Protein AF-A0A286XI69-F1 (afdb_monomer)

Solvent-accessible surface area (backbone atoms only — not comparable to full-atom values): 6396 Å² total; per-residue (Å²): 142,77,82,84,79,84,75,83,85,82,86,90,73,87,84,53,92,81,47,40,22,82,85,80,70,43,71,71,54,97,87,56,64,67,42,75,44,102,83,77,49,61,30,39,44,86,59,45,52,67,45,48,77,78,40,60,44,42,92,86,80,60,55,65,62,88,72,91,50,65,70,61,52,50,52,53,51,52,52,52,51,51,51,51,52,48,54,51,52,52,50,50,52,58,68,70,76,109

Structure (mmCIF, N/CA/C/O backbone):
data_AF-A0A286XI69-F1
#
_entry.id   AF-A0A286XI69-F1
#
loop_
_atom_site.group_PDB
_atom_site.id
_atom_site.type_symbol
_atom_site.label_atom_id
_atom_site.label_alt_id
_atom_site.label_comp_id
_atom_site.label_asym_id
_atom_site.label_entity_id
_atom_site.label_seq_id
_atom_site.pdbx_PDB_ins_code
_atom_site.Cartn_x
_atom_site.Cartn_y
_atom_site.Cartn_z
_atom_site.occupancy
_atom_site.B_iso_or_equiv
_atom_site.auth_seq_id
_atom_site.auth_comp_id
_atom_site.auth_asym_id
_atom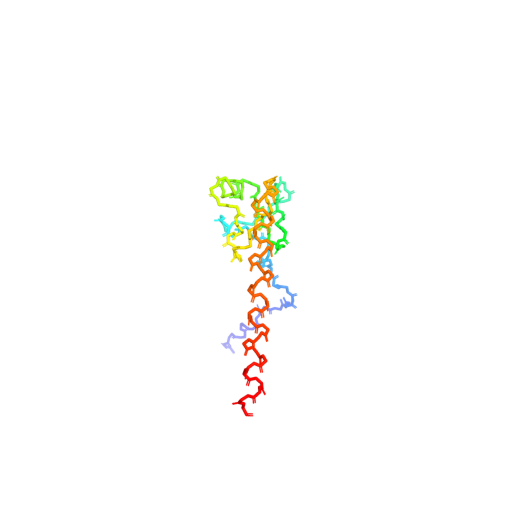_site.auth_atom_id
_atom_site.pdbx_PDB_model_num
ATOM 1 N N . PHE A 1 1 ? -6.654 -23.523 52.664 1.00 50.06 1 PHE A N 1
ATOM 2 C CA . PHE A 1 1 ? -7.321 -22.239 52.964 1.00 50.06 1 PHE A CA 1
ATOM 3 C C . PHE A 1 1 ? -6.549 -21.012 52.474 1.00 50.06 1 PHE A C 1
ATOM 5 O O . PHE A 1 1 ? -6.806 -19.930 52.972 1.00 50.06 1 PHE A O 1
ATOM 12 N N . LEU A 1 2 ? -5.706 -21.115 51.439 1.00 43.16 2 LEU A N 1
ATOM 13 C CA . LEU A 1 2 ? -5.380 -19.962 50.597 1.00 43.16 2 LEU A CA 1
ATOM 14 C C . LEU A 1 2 ? -5.497 -20.396 49.131 1.00 43.16 2 LEU A C 1
ATOM 16 O O . LEU A 1 2 ? -4.800 -21.299 48.681 1.00 43.16 2 LEU A O 1
ATOM 20 N N . LEU A 1 3 ? -6.532 -19.824 48.517 1.00 51.94 3 LEU A N 1
ATOM 21 C CA . LEU A 1 3 ? -6.909 -19.689 47.111 1.00 51.94 3 LEU A CA 1
ATOM 22 C C . LEU A 1 3 ? -6.096 -20.476 46.070 1.00 51.94 3 LEU A C 1
ATOM 24 O O . LEU A 1 3 ? -5.091 -20.026 45.531 1.00 51.94 3 LEU A O 1
ATOM 28 N N . PHE A 1 4 ? -6.670 -21.619 45.701 1.00 41.62 4 PHE A N 1
ATOM 29 C CA . PHE A 1 4 ? -6.616 -22.178 44.355 1.00 41.62 4 PHE A CA 1
ATOM 30 C C . PHE A 1 4 ? -7.373 -21.230 43.400 1.00 41.62 4 PHE A C 1
ATOM 32 O O . PHE A 1 4 ? -8.506 -21.502 43.016 1.00 41.62 4 PHE A O 1
ATOM 39 N N . GLU A 1 5 ? -6.769 -20.100 43.028 1.00 48.50 5 GLU A N 1
ATOM 40 C CA . GLU A 1 5 ? -7.201 -19.293 41.869 1.00 48.50 5 GLU A CA 1
ATOM 41 C C . GLU A 1 5 ? -6.521 -19.781 40.581 1.00 48.50 5 GLU A C 1
ATOM 43 O O . GLU A 1 5 ? -6.161 -19.022 39.689 1.00 48.50 5 GLU A O 1
ATOM 48 N N . ALA A 1 6 ? -6.395 -21.101 40.452 1.00 49.59 6 ALA A N 1
ATOM 49 C CA . ALA A 1 6 ? -6.308 -21.749 39.157 1.00 49.59 6 ALA A CA 1
ATOM 50 C C . ALA A 1 6 ? -7.742 -21.954 38.649 1.00 49.59 6 ALA A C 1
ATOM 52 O O . ALA A 1 6 ? -8.318 -23.036 38.762 1.00 49.59 6 ALA A O 1
ATOM 53 N N . ARG A 1 7 ? -8.354 -20.881 38.135 1.00 51.81 7 ARG A N 1
ATOM 54 C CA . ARG A 1 7 ? -9.624 -20.982 37.409 1.00 51.81 7 ARG A CA 1
ATOM 55 C C . ARG A 1 7 ? -9.679 -20.026 36.220 1.00 51.81 7 ARG A C 1
ATOM 57 O O . ARG A 1 7 ? -10.403 -19.042 36.223 1.00 51.81 7 ARG A O 1
ATOM 64 N N . LEU A 1 8 ? -8.951 -20.402 35.175 1.00 51.28 8 LEU A N 1
ATOM 65 C CA . LEU A 1 8 ? -9.383 -20.214 33.791 1.00 51.28 8 LEU A CA 1
ATOM 66 C C . LEU A 1 8 ? -9.335 -21.598 33.129 1.00 51.28 8 LEU A C 1
ATOM 68 O O . LEU A 1 8 ? -8.250 -22.046 32.759 1.00 51.28 8 LEU A O 1
ATOM 72 N N . PRO A 1 9 ? -10.455 -22.337 33.067 1.00 55.56 9 PRO A N 1
ATOM 73 C CA . PRO A 1 9 ? -10.571 -23.466 32.165 1.00 55.56 9 PRO A CA 1
ATOM 74 C C . PRO A 1 9 ? -10.970 -22.967 30.767 1.00 55.56 9 PRO A C 1
ATOM 76 O O . PRO A 1 9 ? -11.683 -21.975 30.648 1.00 55.56 9 PRO A O 1
ATOM 79 N N . ASP A 1 10 ? -10.497 -23.699 29.756 1.00 45.62 10 ASP A N 1
ATOM 80 C CA . ASP A 1 10 ? -10.721 -23.556 28.307 1.00 45.62 10 ASP A CA 1
ATOM 81 C C . ASP A 1 10 ? -9.736 -22.630 27.553 1.00 45.62 10 ASP A C 1
ATOM 83 O O . ASP A 1 10 ? -10.058 -21.528 27.123 1.00 45.62 10 ASP A O 1
ATOM 87 N N . SER A 1 11 ? -8.512 -23.112 27.307 1.00 58.12 11 SER A N 1
ATOM 88 C CA . SER A 1 11 ? -7.752 -22.699 26.107 1.00 58.12 11 SER A CA 1
ATOM 89 C C . SER A 1 11 ? -8.324 -23.484 24.919 1.00 58.12 11 SER A C 1
ATOM 91 O O . SER A 1 11 ? -8.482 -24.699 25.089 1.00 58.12 11 SER A O 1
ATOM 93 N N . PRO A 1 12 ? -8.667 -22.876 23.752 1.00 47.91 12 PRO A N 1
ATOM 94 C CA . PRO A 1 12 ? -7.657 -22.743 22.690 1.00 47.91 12 PRO A CA 1
ATOM 95 C C . PRO A 1 12 ? -7.987 -21.734 21.553 1.00 47.91 12 PRO A C 1
ATOM 97 O O . PRO A 1 12 ? -8.125 -22.158 20.416 1.00 47.91 12 PRO A O 1
ATOM 100 N N . PHE A 1 13 ? -8.098 -20.418 21.756 1.00 46.78 13 PHE A N 1
ATOM 101 C CA . PHE A 1 13 ? -8.167 -19.492 20.604 1.00 46.78 13 PHE A CA 1
ATOM 102 C C . PHE A 1 13 ? -7.480 -18.171 20.933 1.00 46.78 13 PHE A C 1
ATOM 104 O O . PHE A 1 13 ? -7.934 -17.441 21.804 1.00 46.78 13 PHE A O 1
ATOM 111 N N . LEU A 1 14 ? -6.388 -17.854 20.229 1.00 52.34 14 LEU A N 1
ATOM 112 C CA . LEU A 1 14 ? -5.942 -16.469 20.051 1.00 52.34 14 LEU A CA 1
ATOM 113 C C . LEU A 1 14 ? -7.132 -15.704 19.453 1.00 52.34 14 LEU A C 1
ATOM 115 O O . LEU A 1 14 ? -7.435 -15.945 18.282 1.00 52.34 14 LEU A O 1
ATOM 119 N N . PRO A 1 15 ? -7.830 -14.815 20.183 1.00 42.66 15 PRO A N 1
ATOM 120 C CA . PRO A 1 15 ? -8.903 -14.076 19.566 1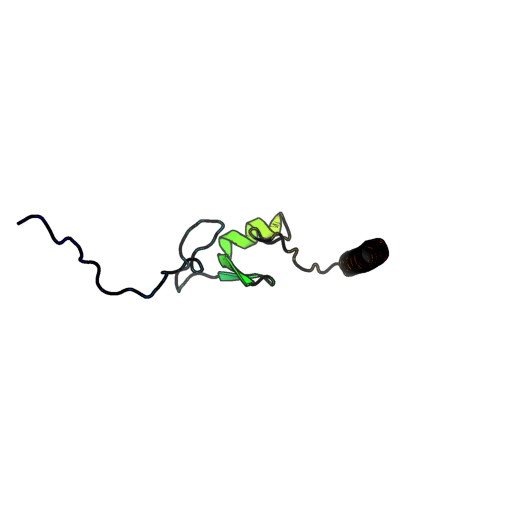.00 42.66 15 PRO A CA 1
ATOM 121 C C . PRO A 1 15 ? -8.231 -12.961 18.766 1.00 42.66 15 PRO A C 1
ATOM 123 O O . PRO A 1 15 ? -7.808 -11.938 19.297 1.00 42.66 15 PRO A O 1
ATOM 126 N N . ASN A 1 16 ? -8.110 -13.194 17.463 1.00 46.44 16 ASN A N 1
ATOM 127 C CA . ASN A 1 16 ? -8.161 -12.126 16.477 1.00 46.44 16 ASN A CA 1
ATOM 128 C C . ASN A 1 16 ? -6.988 -11.135 16.459 1.00 46.44 16 ASN A C 1
ATOM 130 O O . ASN A 1 16 ? -7.200 -9.929 16.356 1.00 46.44 16 ASN A O 1
ATOM 134 N N . GLN A 1 17 ? -5.738 -11.610 16.423 1.00 48.41 17 GLN A N 1
ATOM 135 C CA . GLN A 1 17 ? -4.630 -10.726 16.009 1.00 48.41 17 GLN A CA 1
ATOM 136 C C . GLN A 1 17 ? -4.736 -10.281 14.533 1.00 48.41 17 GLN A C 1
ATOM 138 O O . GLN A 1 17 ? -4.030 -9.365 14.129 1.00 48.41 17 GLN A O 1
ATOM 143 N N . ASN A 1 18 ? -5.670 -10.861 13.764 1.00 55.53 18 ASN A N 1
ATOM 144 C CA . ASN A 1 18 ? -5.923 -10.531 12.360 1.00 55.53 18 ASN A CA 1
ATOM 145 C C . ASN A 1 18 ? -7.304 -9.912 12.072 1.00 55.53 18 ASN A C 1
ATOM 147 O O . ASN A 1 18 ? -7.571 -9.632 10.908 1.00 55.53 18 ASN A O 1
ATOM 151 N N . LEU A 1 19 ? -8.173 -9.676 13.071 1.00 72.19 19 LEU A N 1
ATOM 152 C CA . LEU A 1 19 ? -9.464 -8.995 12.828 1.00 72.19 19 LEU A CA 1
ATOM 153 C C . LEU A 1 19 ? -9.470 -7.524 13.262 1.00 72.19 19 LEU A C 1
ATOM 155 O O . LEU A 1 19 ? -10.533 -6.965 13.508 1.00 72.19 19 LEU A O 1
ATOM 159 N N . LYS A 1 20 ? -8.300 -6.893 13.390 1.00 85.44 20 LYS A N 1
ATOM 160 C CA . LYS A 1 20 ? -8.207 -5.460 13.688 1.00 85.44 20 LYS A CA 1
ATOM 161 C C . LYS A 1 20 ? -7.544 -4.735 12.543 1.00 85.44 20 LYS A C 1
ATOM 163 O O . LYS A 1 20 ? -6.529 -5.195 12.021 1.00 85.44 20 LYS A O 1
ATOM 168 N N . CYS A 1 21 ? -8.072 -3.572 12.193 1.00 89.56 21 CYS A N 1
ATOM 169 C CA . CYS A 1 21 ? -7.420 -2.707 11.236 1.00 89.56 21 CYS A CA 1
ATOM 170 C C . CYS A 1 21 ? -6.164 -2.097 11.876 1.00 89.56 21 CYS A C 1
ATOM 172 O O . CYS A 1 21 ? -6.267 -1.353 12.849 1.00 89.56 21 CYS A O 1
ATOM 174 N N . PRO A 1 22 ? -4.970 -2.321 11.317 1.00 87.56 22 PRO A N 1
ATOM 175 C CA . PRO A 1 22 ? -3.715 -1.840 11.900 1.00 87.56 22 PRO A CA 1
ATOM 176 C C . PRO A 1 22 ? -3.509 -0.320 11.766 1.00 87.56 22 PRO A C 1
ATOM 178 O O . PRO A 1 22 ? -2.549 0.215 12.310 1.00 87.56 22 PRO A O 1
ATOM 181 N N . VAL A 1 23 ? -4.395 0.383 11.051 1.00 89.31 23 VAL A N 1
ATOM 182 C CA . VAL A 1 23 ? -4.353 1.848 10.900 1.00 89.31 23 VAL A CA 1
ATOM 183 C C . VAL A 1 23 ? -5.126 2.549 12.020 1.00 89.31 23 VAL A C 1
ATOM 185 O O . VAL A 1 23 ? -4.606 3.489 12.611 1.00 89.31 23 VAL A O 1
ATOM 188 N N . CYS A 1 24 ? -6.352 2.109 12.322 1.00 90.81 24 CYS A N 1
ATOM 189 C CA . CYS A 1 24 ? -7.180 2.701 13.384 1.00 90.81 24 CYS A CA 1
ATOM 190 C C . CYS A 1 24 ? -7.196 1.890 14.688 1.00 90.81 24 CYS A C 1
ATOM 192 O O . CYS A 1 24 ? -7.700 2.378 15.693 1.00 90.81 24 CYS A O 1
ATOM 194 N N . LEU A 1 25 ? -6.632 0.678 14.679 1.00 88.38 25 LEU A N 1
ATOM 195 C CA . LEU A 1 25 ? -6.587 -0.277 15.794 1.00 88.38 25 LEU A CA 1
ATOM 196 C C . LEU A 1 25 ? -7.967 -0.768 16.277 1.00 88.38 25 LEU A C 1
ATOM 198 O O . LEU A 1 25 ? -8.067 -1.340 17.363 1.00 88.38 25 LEU A O 1
ATOM 202 N N . LEU A 1 26 ? -9.011 -0.579 15.465 1.00 87.88 26 LEU A N 1
ATOM 203 C CA . LEU A 1 26 ? -10.377 -1.049 15.722 1.00 87.88 26 LEU A CA 1
ATOM 204 C C . LEU A 1 26 ? -10.615 -2.433 15.108 1.00 87.88 26 LEU A C 1
ATOM 206 O O . LEU A 1 26 ? -9.948 -2.803 14.141 1.00 87.88 26 LEU A O 1
ATOM 210 N N . GLU A 1 27 ? -11.540 -3.186 15.697 1.00 87.31 27 GLU A N 1
ATOM 211 C CA . GLU A 1 27 ? -12.006 -4.479 15.180 1.00 87.31 27 GLU A CA 1
ATOM 212 C C . GLU A 1 27 ? -12.841 -4.281 13.912 1.00 87.31 27 GLU A C 1
ATOM 214 O O . GLU A 1 27 ? -13.494 -3.255 13.780 1.00 87.31 27 GLU A O 1
ATOM 219 N N . PHE A 1 28 ? -12.780 -5.240 12.985 1.00 85.19 28 PHE A N 1
ATOM 220 C CA . PHE A 1 28 ? -13.654 -5.256 11.812 1.00 85.19 28 PHE A CA 1
ATOM 221 C C . PHE A 1 28 ? -15.056 -5.712 12.225 1.00 85.19 28 PHE A C 1
ATOM 223 O O . PHE A 1 28 ? -15.200 -6.803 12.784 1.00 85.19 28 PHE A O 1
ATOM 230 N N . GLU A 1 29 ? -16.077 -4.917 11.918 1.00 82.38 29 GLU A N 1
ATOM 231 C CA . GLU A 1 29 ? -17.480 -5.302 12.113 1.00 82.38 29 GLU A CA 1
ATOM 232 C C . GLU A 1 29 ? -18.060 -5.977 10.851 1.00 82.38 29 GLU A C 1
ATOM 234 O O . GLU A 1 29 ? -17.604 -5.731 9.734 1.00 82.38 29 GLU A O 1
ATOM 239 N N . GLU A 1 30 ? -19.078 -6.839 11.002 1.00 72.56 30 GLU A N 1
ATOM 240 C CA . GLU A 1 30 ? -19.691 -7.591 9.880 1.00 72.56 30 GLU A CA 1
ATOM 241 C C . GLU A 1 30 ? -20.291 -6.683 8.788 1.00 72.56 30 G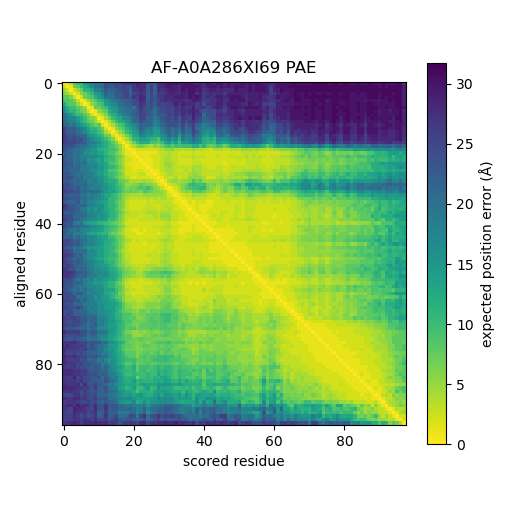LU A C 1
ATOM 243 O O . GLU A 1 30 ? -20.447 -7.098 7.639 1.00 72.56 30 GLU A O 1
ATOM 248 N N . GLU A 1 31 ? -20.606 -5.437 9.137 1.00 77.69 31 GLU A N 1
ATOM 249 C CA . GLU A 1 31 ? -21.237 -4.446 8.262 1.00 77.69 31 GLU A CA 1
ATOM 250 C C . GLU A 1 31 ? -20.222 -3.469 7.638 1.00 77.69 31 GLU A C 1
ATOM 252 O O . GLU A 1 31 ? -20.587 -2.623 6.816 1.00 77.69 31 GLU A O 1
ATOM 257 N N . GLU A 1 32 ? -18.937 -3.580 7.984 1.00 80.88 32 GLU A N 1
ATOM 258 C CA . GLU A 1 32 ? -17.896 -2.679 7.501 1.00 80.88 32 GLU A CA 1
ATOM 259 C C . GLU A 1 32 ? -17.198 -3.197 6.239 1.00 80.88 32 GLU A C 1
ATOM 261 O O . GLU A 1 32 ? -16.825 -4.362 6.097 1.00 80.88 32 GLU A O 1
ATOM 266 N N . THR A 1 33 ? -16.944 -2.289 5.295 1.00 87.75 33 THR A N 1
ATOM 267 C CA . THR A 1 33 ? -16.195 -2.624 4.080 1.00 87.75 33 THR A CA 1
ATOM 268 C C . THR A 1 33 ? -14.702 -2.732 4.377 1.00 87.75 33 THR A C 1
ATOM 270 O O . THR A 1 33 ? -14.048 -1.729 4.696 1.00 87.75 33 THR A O 1
ATOM 273 N N . VAL A 1 34 ? -14.148 -3.927 4.193 1.00 90.38 34 VAL A N 1
ATOM 274 C CA . VAL A 1 34 ? -12.710 -4.197 4.277 1.00 90.38 34 VAL A CA 1
ATOM 275 C C . VAL A 1 34 ? -12.091 -4.344 2.893 1.00 90.38 34 VAL A C 1
ATOM 277 O O . VAL A 1 34 ? -12.744 -4.754 1.936 1.00 90.38 34 VAL A O 1
ATOM 280 N N . ILE A 1 35 ? -10.814 -3.995 2.785 1.00 89.88 35 ILE A N 1
ATOM 281 C CA . ILE A 1 35 ? -10.009 -4.163 1.579 1.00 89.88 35 ILE A CA 1
ATOM 282 C C . ILE A 1 35 ? -8.830 -5.066 1.924 1.00 89.88 35 ILE A C 1
ATOM 284 O O . ILE A 1 35 ? -8.071 -4.786 2.857 1.00 89.88 35 ILE A O 1
ATOM 288 N N . GLU A 1 36 ? -8.676 -6.136 1.147 1.00 90.56 36 GLU A N 1
ATOM 289 C CA . GLU A 1 36 ? -7.496 -6.994 1.170 1.00 90.56 36 GLU A CA 1
ATOM 290 C C . GLU A 1 36 ? -6.468 -6.498 0.147 1.00 90.56 36 GLU A C 1
ATOM 292 O O . GLU A 1 36 ? -6.767 -6.299 -1.030 1.00 90.56 36 GLU A O 1
ATOM 297 N N . MET A 1 37 ? -5.235 -6.295 0.604 1.00 90.50 37 MET A N 1
ATOM 298 C CA . MET A 1 37 ? -4.110 -5.910 -0.248 1.00 90.50 37 MET A CA 1
ATOM 299 C C . MET A 1 37 ? -3.484 -7.139 -0.939 1.00 90.50 37 MET A C 1
ATOM 301 O O . MET A 1 37 ? -3.514 -8.225 -0.369 1.00 90.50 37 MET A O 1
ATOM 305 N N . PRO A 1 38 ? -2.755 -6.988 -2.066 1.00 89.69 38 PRO A N 1
ATOM 306 C CA . PRO A 1 38 ? -2.022 -8.086 -2.727 1.00 89.69 38 PRO A CA 1
ATOM 307 C C . PRO A 1 38 ? -0.950 -8.769 -1.860 1.00 89.69 38 PRO A C 1
ATOM 309 O O . PRO A 1 38 ? -0.421 -9.814 -2.215 1.00 89.69 38 PRO A O 1
ATOM 312 N N . CYS A 1 39 ? -0.605 -8.156 -0.726 1.00 91.81 39 CYS A N 1
ATOM 313 C CA . CYS A 1 39 ? 0.280 -8.712 0.293 1.00 91.81 39 CYS A CA 1
ATOM 314 C C . CYS A 1 39 ? -0.477 -9.387 1.457 1.00 91.81 39 CYS A C 1
ATOM 316 O O . CYS A 1 39 ? 0.130 -9.602 2.502 1.00 91.81 39 CYS A O 1
ATOM 318 N N . HIS A 1 40 ? -1.777 -9.670 1.295 1.00 88.94 40 HIS A N 1
ATOM 319 C CA . HIS A 1 40 ? -2.678 -10.330 2.254 1.00 88.94 40 HIS A CA 1
ATOM 320 C C . HIS A 1 40 ? -2.911 -9.590 3.581 1.00 88.94 40 HIS A C 1
ATOM 322 O O . HIS A 1 40 ? -3.239 -10.194 4.599 1.00 88.94 40 HIS A O 1
ATOM 328 N N . HIS A 1 41 ? -2.754 -8.265 3.583 1.00 90.25 41 HIS A N 1
ATOM 329 C CA . HIS A 1 41 ? -3.082 -7.432 4.741 1.00 90.25 41 HIS A CA 1
ATOM 330 C C . HIS A 1 41 ? -4.464 -6.796 4.573 1.00 90.25 41 HIS A C 1
ATOM 332 O O . HIS A 1 41 ? -4.773 -6.267 3.503 1.00 90.25 41 HIS A O 1
ATOM 338 N N . LEU A 1 42 ? -5.261 -6.828 5.643 1.00 90.31 42 LEU A N 1
ATOM 339 C CA . LEU A 1 42 ? -6.637 -6.332 5.689 1.00 90.31 42 LEU A CA 1
ATOM 340 C C . LEU A 1 42 ? -6.714 -4.959 6.360 1.00 90.31 42 LEU A C 1
ATOM 342 O O . LEU A 1 42 ? -6.066 -4.702 7.378 1.00 90.31 42 LEU A O 1
ATOM 346 N N . PHE A 1 43 ? -7.546 -4.083 5.805 1.00 92.25 43 PHE A N 1
ATOM 347 C CA . PHE A 1 43 ? -7.784 -2.740 6.328 1.00 92.25 43 PHE A CA 1
ATOM 348 C C . PHE A 1 43 ? -9.228 -2.314 6.090 1.00 92.25 43 PHE A C 1
ATOM 350 O O . PHE A 1 43 ? -9.845 -2.748 5.120 1.00 92.25 43 PHE A O 1
ATOM 357 N N . HIS A 1 44 ? -9.750 -1.395 6.906 1.00 93.00 44 HIS A N 1
ATOM 358 C CA . HIS A 1 44 ? -11.005 -0.730 6.566 1.00 93.00 44 HIS A CA 1
ATOM 359 C C . HIS A 1 44 ? -10.812 0.077 5.288 1.00 93.00 44 HIS A C 1
ATOM 361 O O . HIS A 1 44 ? -9.807 0.783 5.152 1.00 93.00 44 HIS A O 1
ATOM 367 N N . SER A 1 45 ? -11.805 0.050 4.402 1.00 91.44 45 SER A N 1
ATOM 368 C CA . SER A 1 45 ? -11.840 0.885 3.197 1.00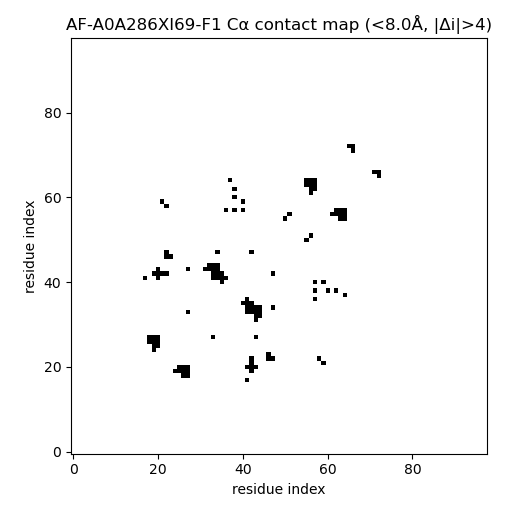 91.44 45 SER A CA 1
ATOM 369 C C . SER A 1 45 ? -11.580 2.360 3.536 1.00 91.44 45 SER A C 1
ATOM 371 O O . SER A 1 45 ? -10.705 3.005 2.958 1.00 91.44 45 SER A O 1
ATOM 373 N N . ASN A 1 46 ? -12.224 2.860 4.596 1.00 91.75 46 ASN A N 1
ATOM 374 C CA . ASN A 1 46 ? -12.070 4.240 5.056 1.00 91.75 46 ASN A CA 1
ATOM 375 C C . ASN A 1 46 ? -10.676 4.557 5.637 1.00 91.75 46 ASN A C 1
ATOM 377 O O . ASN A 1 46 ? -10.272 5.715 5.689 1.00 91.75 46 ASN A O 1
ATOM 381 N N . CYS A 1 47 ? -9.920 3.545 6.069 1.00 92.62 47 CYS A N 1
ATOM 382 C CA . CYS A 1 47 ? -8.562 3.725 6.584 1.00 92.62 47 CYS A CA 1
ATOM 383 C C . CYS A 1 47 ? -7.505 3.620 5.481 1.00 92.62 47 CYS A C 1
ATOM 385 O O . CYS A 1 47 ? -6.537 4.382 5.482 1.00 92.62 47 CYS A O 1
ATOM 387 N N . ILE A 1 48 ? -7.672 2.683 4.545 1.00 93.44 48 ILE A N 1
ATOM 388 C CA . ILE A 1 48 ? -6.665 2.410 3.516 1.00 93.44 48 ILE A CA 1
ATOM 389 C C . ILE A 1 48 ? -6.775 3.347 2.315 1.00 93.44 48 ILE A C 1
ATOM 391 O O . ILE A 1 48 ? -5.745 3.715 1.764 1.00 93.44 48 ILE A O 1
ATOM 395 N N . LEU A 1 49 ? -7.970 3.805 1.928 1.00 91.94 49 LEU A N 1
ATOM 396 C CA . LEU A 1 49 ? -8.117 4.706 0.778 1.00 91.94 49 LEU A CA 1
ATOM 397 C C . LEU A 1 49 ? -7.406 6.060 0.979 1.00 91.94 49 LEU A C 1
ATOM 399 O O . LEU A 1 49 ? -6.651 6.465 0.089 1.00 91.94 49 LEU A O 1
ATOM 403 N N . PRO A 1 50 ? -7.531 6.750 2.135 1.00 93.56 50 PRO A N 1
ATOM 404 C CA . PRO A 1 50 ? -6.772 7.976 2.380 1.00 93.56 50 PRO A CA 1
ATOM 405 C C . PRO A 1 50 ? -5.263 7.737 2.417 1.00 93.56 50 PRO A C 1
ATOM 407 O O . PRO A 1 50 ? -4.494 8.606 2.005 1.00 93.56 50 PRO A O 1
ATOM 410 N N . TRP A 1 51 ? -4.828 6.566 2.887 1.00 92.94 51 TRP A N 1
ATOM 411 C CA . TRP A 1 5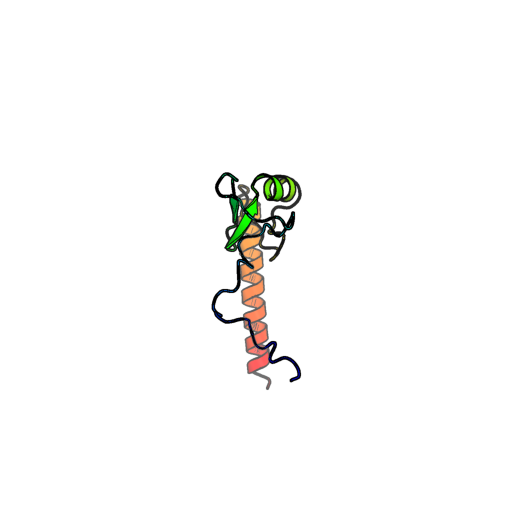1 ? -3.422 6.178 2.854 1.00 92.94 51 TRP A CA 1
ATOM 412 C C . TRP A 1 51 ? -2.931 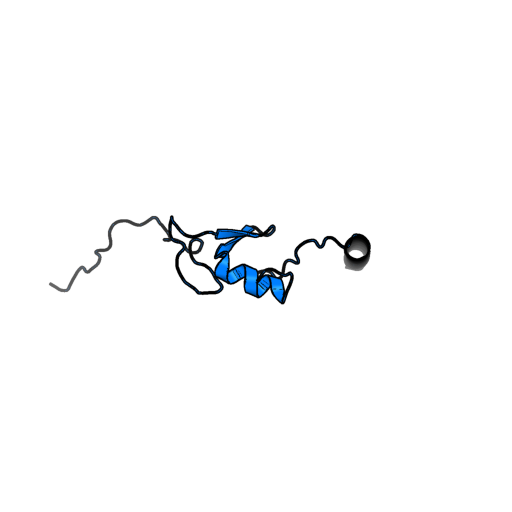6.006 1.411 1.00 92.94 51 TRP A C 1
ATOM 414 O O . TRP A 1 51 ? -1.970 6.664 1.017 1.00 92.94 51 TRP A O 1
ATOM 424 N N . LEU A 1 52 ? -3.653 5.228 0.597 1.00 91.94 52 LEU A N 1
ATOM 425 C CA . LEU A 1 52 ? -3.316 4.960 -0.804 1.00 91.94 52 LEU A CA 1
ATOM 426 C C . LEU A 1 52 ? -3.327 6.208 -1.691 1.00 91.94 52 LEU A C 1
ATOM 428 O O . LEU A 1 52 ? -2.561 6.278 -2.647 1.00 91.94 52 LEU A O 1
ATOM 432 N N . SER A 1 53 ? -4.117 7.227 -1.337 1.00 90.25 53 SER A N 1
ATOM 433 C CA . SER A 1 53 ? -4.078 8.530 -2.017 1.00 90.25 53 SER A CA 1
ATOM 434 C C . SER A 1 53 ? -2.747 9.277 -1.859 1.00 90.25 53 SER A C 1
ATOM 436 O O . SER A 1 53 ? -2.434 10.152 -2.663 1.00 90.25 53 SER A O 1
ATOM 438 N N . LYS A 1 54 ? -1.966 8.955 -0.818 1.00 90.00 54 LYS A N 1
ATOM 439 C CA . LYS A 1 54 ? -0.673 9.589 -0.522 1.00 90.00 54 LYS A CA 1
ATOM 440 C C . LYS A 1 54 ? 0.495 8.672 -0.848 1.00 90.00 54 LYS A C 1
ATOM 442 O O . LYS A 1 54 ? 1.523 9.147 -1.321 1.00 90.00 54 LYS A O 1
ATOM 447 N N . THR A 1 55 ? 0.360 7.381 -0.557 1.00 88.25 55 THR A N 1
ATOM 448 C CA . THR A 1 55 ? 1.409 6.376 -0.729 1.00 88.25 55 THR A CA 1
ATOM 449 C C . THR A 1 55 ? 0.824 5.104 -1.340 1.00 88.25 55 THR A C 1
ATOM 451 O O . THR A 1 55 ? -0.068 4.485 -0.775 1.00 88.25 55 THR A O 1
ATOM 454 N N . ASN A 1 56 ? 1.361 4.632 -2.466 1.00 90.56 56 ASN A N 1
ATOM 455 C CA . ASN A 1 56 ? 0.903 3.400 -3.126 1.00 90.56 56 ASN A CA 1
ATOM 456 C C . ASN A 1 56 ? 1.441 2.117 -2.454 1.00 90.56 56 ASN A C 1
ATOM 458 O O . ASN A 1 56 ? 1.663 1.113 -3.123 1.00 90.56 56 ASN A O 1
ATOM 462 N N . SER A 1 57 ? 1.688 2.129 -1.142 1.00 93.50 57 SER A N 1
ATOM 463 C CA . SER A 1 57 ? 2.380 1.046 -0.432 1.00 93.50 57 SER A CA 1
ATOM 464 C C . SER A 1 57 ? 1.621 0.580 0.804 1.00 93.50 57 SER A C 1
ATOM 466 O O . SER A 1 57 ? 1.049 1.399 1.522 1.00 93.50 57 SER A O 1
ATOM 468 N N . CYS A 1 58 ? 1.682 -0.715 1.111 1.00 93.00 58 CYS A N 1
ATOM 469 C CA . CYS A 1 58 ? 1.100 -1.282 2.326 1.00 93.00 58 CYS A CA 1
ATOM 470 C C . CYS A 1 58 ? 1.718 -0.668 3.605 1.00 93.00 58 CYS A C 1
ATOM 472 O O . CYS A 1 58 ? 2.945 -0.693 3.743 1.00 93.00 58 CYS A O 1
ATOM 474 N N . PRO A 1 59 ? 0.907 -0.203 4.578 1.00 90.94 59 PRO A N 1
ATOM 475 C CA . PRO A 1 59 ? 1.400 0.318 5.857 1.00 90.94 59 PRO A CA 1
ATOM 476 C C . PRO A 1 59 ? 2.250 -0.664 6.684 1.00 90.94 59 PRO A C 1
ATOM 478 O O . PRO A 1 59 ? 3.079 -0.219 7.473 1.00 90.94 59 PRO A O 1
ATOM 481 N N . LEU A 1 60 ? 2.058 -1.982 6.523 1.00 89.75 60 LEU A N 1
ATOM 482 C CA . LEU A 1 60 ? 2.715 -3.005 7.353 1.00 89.75 60 LEU A CA 1
ATOM 483 C C . LEU A 1 60 ? 4.025 -3.489 6.746 1.00 89.75 60 LEU A C 1
ATOM 485 O O . LEU A 1 60 ? 5.064 -3.472 7.398 1.00 89.75 60 LEU A O 1
ATOM 489 N N . CYS A 1 61 ? 3.979 -3.929 5.492 1.00 92.31 61 CYS A N 1
ATOM 490 C CA . CYS A 1 61 ? 5.117 -4.576 4.839 1.00 92.31 61 CYS A CA 1
ATOM 491 C C . CYS A 1 61 ? 5.781 -3.713 3.762 1.00 92.31 61 CYS A C 1
ATOM 493 O O . CYS A 1 61 ? 6.746 -4.158 3.148 1.00 92.31 61 CYS A O 1
ATOM 495 N N . ARG A 1 62 ? 5.270 -2.498 3.512 1.00 90.88 62 ARG A N 1
ATOM 496 C CA . ARG A 1 62 ? 5.753 -1.575 2.468 1.00 90.88 62 ARG A CA 1
ATOM 497 C C . ARG A 1 62 ? 5.674 -2.134 1.044 1.00 90.88 62 ARG A C 1
ATOM 499 O O . ARG A 1 62 ? 6.291 -1.581 0.144 1.00 90.88 62 ARG A O 1
ATOM 506 N N . HIS A 1 63 ? 4.903 -3.200 0.825 1.00 91.50 63 HIS A N 1
ATOM 507 C CA . HIS A 1 63 ? 4.658 -3.725 -0.515 1.00 91.50 63 HIS A CA 1
ATOM 508 C C . HIS A 1 63 ? 3.959 -2.666 -1.374 1.00 91.50 63 HIS A C 1
ATOM 510 O O . HIS A 1 63 ? 2.882 -2.195 -1.006 1.00 91.50 63 HIS A O 1
ATOM 516 N N . GLU A 1 64 ? 4.582 -2.296 -2.489 1.00 91.00 64 GLU A N 1
ATOM 517 C CA . GLU A 1 64 ? 4.069 -1.307 -3.438 1.00 91.00 64 GLU A CA 1
ATOM 518 C C . GLU A 1 64 ? 3.047 -1.938 -4.387 1.00 91.00 64 GLU A C 1
ATOM 520 O O . GLU A 1 64 ? 3.325 -2.943 -5.047 1.00 91.00 64 GLU A O 1
ATOM 525 N N . LEU A 1 65 ? 1.873 -1.321 -4.483 1.00 89.94 65 LEU A N 1
ATOM 526 C CA . LEU A 1 65 ? 0.828 -1.722 -5.413 1.00 89.94 65 LEU A CA 1
ATOM 527 C C . LEU A 1 65 ? 1.257 -1.478 -6.867 1.00 89.94 65 LEU A C 1
ATOM 529 O O . LEU A 1 65 ? 1.983 -0.515 -7.131 1.00 89.94 65 LEU A O 1
ATOM 533 N N . PRO A 1 66 ? 0.802 -2.321 -7.813 1.00 89.06 66 PRO A N 1
ATOM 534 C CA . PRO A 1 66 ? 0.945 -2.040 -9.234 1.00 89.06 66 PRO A CA 1
ATOM 535 C C . PRO A 1 66 ? 0.272 -0.720 -9.625 1.00 89.06 66 PRO A C 1
ATOM 537 O O . PRO A 1 66 ? -0.794 -0.393 -9.100 1.00 89.06 66 PRO A O 1
ATOM 540 N N . THR A 1 67 ? 0.880 0.004 -10.559 1.00 88.94 67 THR A N 1
ATOM 541 C CA . THR A 1 67 ? 0.306 1.201 -11.189 1.00 88.94 67 THR A CA 1
ATOM 542 C C . THR A 1 67 ? -0.169 0.896 -12.610 1.00 88.94 67 THR A C 1
ATOM 544 O O . THR A 1 67 ? 0.204 -0.117 -13.194 1.00 88.94 67 THR A O 1
ATOM 547 N N . ASP A 1 68 ? -0.985 1.781 -13.175 1.00 89.88 68 ASP A N 1
ATOM 548 C CA . ASP A 1 68 ? -1.446 1.746 -14.569 1.00 89.88 68 ASP A CA 1
ATOM 549 C C . ASP A 1 68 ? -0.411 2.283 -15.578 1.00 89.88 68 ASP A C 1
ATOM 551 O O . ASP A 1 68 ? -0.582 2.130 -16.785 1.00 89.88 68 ASP A O 1
ATOM 555 N N . ASP A 1 69 ? 0.680 2.883 -15.098 1.00 92.81 69 ASP A N 1
ATOM 556 C CA . ASP A 1 69 ? 1.808 3.316 -15.923 1.00 92.81 69 ASP A CA 1
ATOM 557 C C . ASP A 1 69 ? 2.721 2.130 -16.298 1.00 92.81 69 ASP A C 1
ATOM 559 O O . ASP A 1 69 ? 3.554 1.671 -15.507 1.00 92.81 69 ASP A O 1
ATOM 563 N N . ASP A 1 70 ? 2.572 1.644 -17.533 1.00 94.06 70 ASP A N 1
ATOM 564 C CA . ASP A 1 70 ? 3.366 0.539 -18.083 1.00 94.06 70 ASP A CA 1
ATOM 565 C C . ASP A 1 70 ? 4.878 0.823 -18.085 1.00 94.06 70 ASP A C 1
ATOM 567 O O . ASP A 1 70 ? 5.679 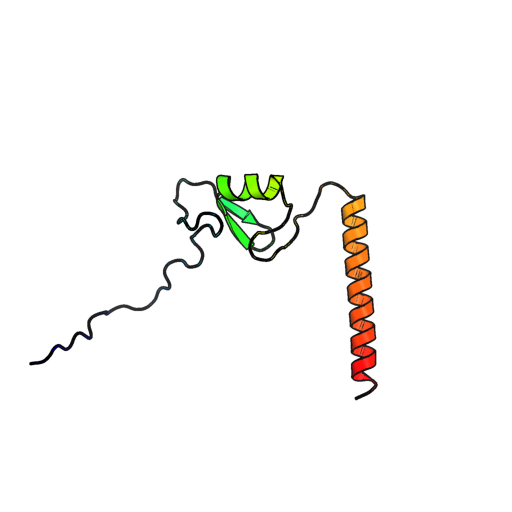-0.088 -17.849 1.00 94.06 70 ASP A O 1
ATOM 571 N N . ALA A 1 71 ? 5.290 2.074 -18.324 1.00 94.94 71 ALA A N 1
ATOM 572 C CA . ALA A 1 71 ? 6.702 2.443 -18.390 1.00 94.94 71 ALA A CA 1
ATOM 573 C C . ALA A 1 71 ? 7.350 2.410 -16.997 1.00 94.94 71 ALA A C 1
ATOM 575 O O . ALA A 1 71 ? 8.468 1.908 -16.833 1.00 94.94 71 ALA A O 1
ATOM 576 N N . TYR A 1 72 ? 6.638 2.894 -15.972 1.00 91.69 72 TYR A N 1
ATOM 577 C CA . TYR A 1 72 ? 7.064 2.772 -14.577 1.00 91.69 72 TYR A CA 1
ATOM 578 C C . TYR A 1 72 ? 7.195 1.300 -14.160 1.00 91.69 72 TYR A C 1
ATOM 580 O O . TYR A 1 72 ? 8.202 0.901 -13.562 1.00 91.69 72 TYR A O 1
ATOM 588 N N . GLU A 1 73 ? 6.209 0.476 -14.514 1.00 93.56 73 GLU A N 1
ATOM 589 C CA . GLU A 1 73 ? 6.190 -0.949 -14.190 1.00 93.56 73 GLU A CA 1
ATOM 590 C C . GLU A 1 73 ? 7.306 -1.739 -14.884 1.00 93.56 73 GLU A C 1
ATOM 592 O O . GLU A 1 73 ? 7.941 -2.602 -14.265 1.00 93.56 73 GLU A O 1
ATOM 597 N N . GLU A 1 74 ? 7.600 -1.435 -16.148 1.00 94.88 74 GLU A N 1
ATOM 598 C CA . GLU A 1 74 ? 8.730 -2.021 -16.868 1.00 94.88 74 GLU A CA 1
ATOM 599 C C . GLU A 1 74 ? 10.056 -1.691 -16.177 1.00 94.88 74 GLU A C 1
ATOM 601 O O . GLU A 1 74 ? 10.833 -2.597 -15.853 1.00 94.88 74 GLU A O 1
ATOM 606 N N . HIS A 1 75 ? 10.277 -0.415 -15.858 1.00 94.81 75 HIS A N 1
ATOM 607 C CA . HIS A 1 75 ? 11.478 0.024 -15.158 1.00 94.81 75 HIS A CA 1
ATOM 608 C C . HIS A 1 75 ? 11.619 -0.644 -13.777 1.00 94.81 75 HIS A C 1
ATOM 610 O O . HIS A 1 75 ? 12.711 -1.079 -13.390 1.00 94.81 75 HIS A O 1
ATOM 616 N N . ARG A 1 76 ? 10.512 -0.788 -13.035 1.00 91.88 76 ARG A N 1
ATOM 617 C CA . ARG A 1 76 ? 10.471 -1.489 -11.742 1.00 91.88 76 ARG A CA 1
ATOM 618 C C . ARG A 1 76 ? 10.902 -2.952 -11.882 1.00 91.88 76 ARG A C 1
ATOM 620 O O . ARG A 1 76 ? 11.749 -3.419 -11.113 1.00 91.88 76 ARG A O 1
ATOM 627 N N . ARG A 1 77 ? 10.389 -3.661 -12.894 1.00 92.38 77 ARG A N 1
ATOM 628 C CA . ARG A 1 77 ? 10.762 -5.055 -13.205 1.00 92.38 77 ARG A CA 1
ATOM 629 C C . ARG A 1 77 ? 12.227 -5.173 -13.620 1.00 92.38 77 ARG A C 1
ATOM 631 O O . ARG A 1 77 ? 12.915 -6.082 -13.158 1.00 92.38 77 ARG A O 1
ATOM 638 N N . ASP A 1 78 ? 12.726 -4.255 -14.443 1.00 95.88 78 ASP A N 1
ATOM 639 C CA . ASP A 1 78 ? 14.132 -4.209 -14.861 1.00 95.88 78 ASP A CA 1
ATOM 640 C C . ASP A 1 78 ? 15.089 -4.043 -13.688 1.00 95.88 78 ASP A C 1
ATOM 642 O O . ASP A 1 78 ? 16.092 -4.756 -13.580 1.00 95.88 78 ASP A O 1
ATOM 646 N N . LYS A 1 79 ? 14.769 -3.120 -12.780 1.00 93.50 79 LYS A N 1
ATOM 647 C CA . LYS A 1 79 ? 15.556 -2.897 -11.570 1.00 93.50 79 LYS A CA 1
ATOM 648 C C . LYS A 1 79 ? 15.587 -4.153 -10.697 1.00 93.50 79 LYS A C 1
ATOM 650 O O . LYS A 1 79 ? 16.669 -4.550 -10.266 1.00 93.50 79 LYS A O 1
ATOM 655 N N . ALA A 1 80 ? 14.442 -4.808 -10.494 1.00 91.38 80 ALA A N 1
ATOM 656 C CA . ALA A 1 80 ? 14.360 -6.056 -9.734 1.00 91.38 80 ALA A CA 1
ATOM 657 C C . ALA A 1 80 ? 15.194 -7.183 -10.374 1.00 91.38 80 ALA A C 1
ATOM 659 O O . ALA A 1 80 ? 15.947 -7.865 -9.676 1.00 91.38 80 ALA A O 1
ATOM 660 N N . ARG A 1 81 ? 15.142 -7.334 -11.709 1.00 94.81 81 ARG A N 1
ATOM 661 C CA . ARG A 1 81 ? 15.973 -8.299 -12.456 1.00 94.81 81 ARG A CA 1
ATOM 662 C C . ARG A 1 81 ? 17.468 -8.045 -12.261 1.00 94.81 81 ARG A C 1
ATOM 664 O O . ARG A 1 81 ? 18.212 -8.974 -11.951 1.00 94.81 81 ARG A O 1
ATOM 671 N N . LYS A 1 82 ? 17.907 -6.790 -12.406 1.00 95.19 82 LYS A N 1
ATOM 672 C CA . LYS A 1 82 ? 19.315 -6.395 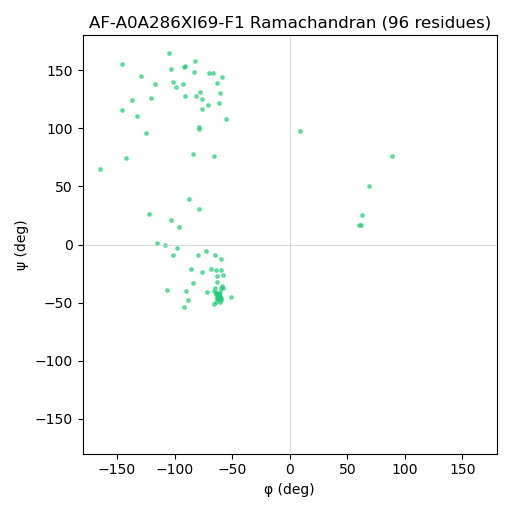-12.217 1.00 95.19 82 LYS A CA 1
ATOM 673 C C . LYS A 1 82 ? 19.788 -6.661 -10.787 1.00 95.19 82 LYS A C 1
ATOM 675 O O . LYS A 1 82 ? 20.861 -7.228 -10.605 1.00 95.19 82 LYS A O 1
ATOM 680 N N . GLN A 1 83 ? 18.972 -6.325 -9.784 1.00 92.94 83 GLN A N 1
ATOM 681 C CA . GLN A 1 83 ? 19.271 -6.613 -8.376 1.00 92.94 83 GLN A CA 1
ATOM 682 C C . GLN A 1 83 ? 19.413 -8.117 -8.116 1.00 92.94 83 GLN A C 1
ATOM 684 O O . GLN A 1 83 ? 20.369 -8.542 -7.472 1.00 92.94 83 GLN A O 1
ATOM 689 N N . GLN A 1 84 ? 18.514 -8.940 -8.665 1.00 93.94 84 GLN A N 1
ATOM 690 C CA . GLN A 1 84 ? 18.599 -10.395 -8.536 1.00 93.94 84 GLN A CA 1
ATOM 691 C C . GLN A 1 84 ? 19.866 -10.958 -9.197 1.00 93.94 84 GLN A C 1
ATOM 693 O O . GLN A 1 84 ? 20.528 -11.822 -8.619 1.00 93.94 84 GLN A O 1
ATOM 698 N N . GLN A 1 85 ? 20.221 -10.473 -10.392 1.00 94.38 85 GLN A N 1
ATOM 699 C CA . GLN A 1 85 ? 21.445 -10.878 -11.085 1.00 94.38 85 GLN A CA 1
ATOM 700 C C . GLN A 1 85 ? 22.692 -10.514 -10.276 1.00 94.38 85 GLN A C 1
ATOM 702 O O . GLN A 1 85 ? 23.589 -11.344 -10.143 1.00 94.38 85 GLN A O 1
ATOM 707 N N . GLN A 1 86 ? 22.735 -9.308 -9.710 1.00 93.00 86 GLN A N 1
ATOM 708 C CA . GLN A 1 86 ? 23.853 -8.863 -8.888 1.00 93.00 86 GLN A CA 1
ATOM 709 C C . GLN A 1 86 ? 23.992 -9.702 -7.614 1.00 93.00 86 GLN A C 1
ATOM 711 O O . GLN A 1 86 ? 25.060 -10.262 -7.383 1.00 93.00 86 GLN A O 1
ATOM 716 N N . HIS A 1 87 ? 22.906 -9.901 -6.862 1.00 93.25 87 HIS A N 1
ATOM 717 C CA . HIS A 1 87 ? 22.911 -10.766 -5.678 1.00 93.25 87 HIS A CA 1
ATOM 718 C C . HIS A 1 87 ? 23.342 -12.205 -6.020 1.00 93.25 87 HIS A C 1
ATOM 720 O O . HIS A 1 87 ? 24.080 -12.838 -5.269 1.00 93.25 87 HIS A O 1
ATOM 726 N N . ARG A 1 88 ? 22.946 -12.732 -7.189 1.00 91.69 88 ARG A N 1
ATOM 727 C CA . ARG A 1 88 ? 23.414 -14.043 -7.669 1.00 91.69 88 ARG A CA 1
ATOM 728 C C . ARG A 1 88 ? 24.927 -14.061 -7.903 1.00 91.69 88 ARG A C 1
ATOM 730 O O . ARG A 1 88 ? 25.569 -15.029 -7.508 1.00 91.69 88 ARG A O 1
ATOM 737 N N . LEU A 1 89 ? 25.484 -13.040 -8.555 1.00 91.50 89 LEU A N 1
ATOM 738 C CA . LEU A 1 89 ? 26.928 -12.935 -8.796 1.00 91.50 89 LEU A CA 1
ATOM 739 C C . LEU A 1 89 ? 27.709 -12.801 -7.485 1.00 91.50 89 LEU A C 1
ATOM 741 O O . LEU A 1 89 ? 28.728 -13.463 -7.319 1.00 91.50 89 LEU A O 1
ATOM 745 N N . GLU A 1 90 ? 27.212 -11.997 -6.546 1.00 89.88 90 GLU A N 1
ATOM 746 C CA . GLU A 1 90 ? 27.808 -11.819 -5.218 1.00 89.88 90 GLU A CA 1
ATOM 747 C C . GLU A 1 90 ? 27.800 -13.125 -4.422 1.00 89.88 90 GLU A C 1
ATOM 749 O O . GLU A 1 90 ? 28.827 -13.508 -3.868 1.00 89.88 90 GLU A O 1
ATOM 754 N N . ASN A 1 91 ? 26.694 -13.872 -4.443 1.00 89.31 91 ASN A N 1
ATOM 755 C CA . ASN A 1 91 ? 26.620 -15.182 -3.797 1.00 89.31 91 ASN A CA 1
ATOM 756 C C . ASN A 1 91 ? 27.560 -16.209 -4.442 1.00 89.31 91 ASN A C 1
ATOM 758 O O . ASN A 1 91 ? 28.166 -17.009 -3.733 1.00 89.31 91 ASN A O 1
ATOM 762 N N . LEU A 1 92 ? 27.714 -16.185 -5.772 1.00 91.12 92 LEU A N 1
ATOM 763 C CA . LEU A 1 92 ? 28.696 -17.022 -6.470 1.00 91.12 92 LEU A CA 1
ATOM 764 C C . LEU A 1 92 ? 30.131 -16.647 -6.079 1.00 91.12 92 LEU A C 1
ATOM 766 O O . LEU A 1 92 ? 30.941 -17.539 -5.844 1.00 91.12 92 LEU A O 1
ATOM 770 N N . HIS A 1 93 ? 30.437 -15.352 -5.960 1.00 88.25 93 HIS A N 1
ATOM 771 C CA . HIS A 1 93 ? 31.730 -14.879 -5.463 1.00 88.25 93 HIS A CA 1
ATOM 772 C C . HIS A 1 93 ? 31.940 -15.341 -4.010 1.00 88.25 93 HIS A C 1
ATOM 774 O O . HIS A 1 93 ? 32.958 -15.939 -3.697 1.00 88.25 93 HIS A O 1
ATOM 780 N N . GLY A 1 94 ? 30.959 -15.184 -3.121 1.00 81.69 94 GLY A N 1
ATOM 781 C CA . GLY A 1 94 ? 31.062 -15.662 -1.738 1.00 81.69 94 GLY A CA 1
ATOM 782 C C . GLY A 1 94 ? 31.290 -17.175 -1.624 1.00 81.69 94 GLY A C 1
ATOM 783 O O . GLY A 1 94 ? 32.067 -17.614 -0.783 1.00 81.69 94 GLY A O 1
ATOM 784 N N . ALA A 1 95 ? 30.665 -17.974 -2.495 1.00 81.81 95 ALA A N 1
ATOM 785 C CA . A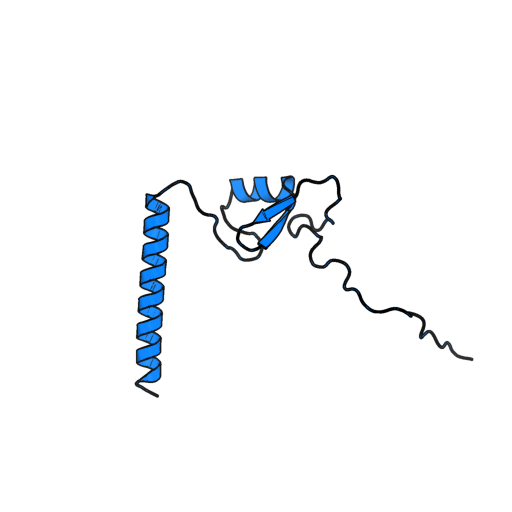LA A 1 95 ? 30.821 -19.430 -2.516 1.00 81.81 95 ALA A CA 1
ATOM 786 C C . ALA A 1 95 ? 32.148 -19.910 -3.131 1.00 81.81 95 ALA A C 1
ATOM 788 O O . ALA A 1 95 ? 32.579 -21.025 -2.857 1.00 81.81 95 ALA A O 1
ATOM 789 N N . MET A 1 96 ? 32.779 -19.099 -3.982 1.00 82.44 96 MET A N 1
ATOM 790 C CA . MET A 1 96 ? 34.029 -19.454 -4.662 1.00 82.44 96 MET A CA 1
ATOM 791 C C . MET A 1 96 ? 35.280 -19.135 -3.827 1.00 82.44 96 MET A C 1
ATOM 793 O O . MET A 1 96 ? 36.336 -19.707 -4.087 1.00 82.44 96 MET A O 1
ATOM 797 N N . TYR A 1 97 ? 35.173 -18.237 -2.842 1.00 78.62 97 TYR A N 1
ATOM 798 C CA . TYR A 1 97 ? 36.310 -17.709 -2.074 1.00 78.62 97 TYR A CA 1
ATOM 799 C C . TYR A 1 97 ? 36.195 -17.942 -0.547 1.00 78.62 97 TYR A C 1
ATOM 801 O O . TYR A 1 97 ? 36.783 -17.184 0.226 1.00 78.62 97 TYR A O 1
ATOM 809 N N . MET A 1 98 ? 35.468 -18.985 -0.117 1.00 64.75 98 MET A N 1
ATOM 810 C CA . MET A 1 98 ? 35.503 -19.539 1.253 1.00 64.75 98 MET A CA 1
ATOM 811 C C . MET A 1 98 ? 36.230 -20.882 1.300 1.00 64.75 98 MET A C 1
ATOM 813 O O . MET A 1 98 ? 36.030 -21.690 0.367 1.00 64.75 98 MET A O 1
#

Foldseek 3Di:
DDDPPPDDPDDDDPPPPQQAAPQVRHGDDPPFDWDADPVRHIHGPVRVVVVCVPAQADPPPRHGDDDPPPVVVVVVVVVVVVVVVVVVVVVVVVVVPD

InterPro domains:
  IPR001841 Zinc finger, RING-type [PF13639] (20-62)
  IPR001841 Zinc finger, RING-type [PS50089] (21-62)
  IPR001841 Zinc finger, RING-type [SM00184] (21-61)
  IPR013083 Zinc finger, RING/FYVE/PHD-type [G3DSA:3.30.40.10] (14-86)

Organism: Cavia porcellus (NCBI:txid10141)

Radius of gyration: 22.77 Å; Cα contacts (8 Å, |Δi|>4): 61; chains: 1; bounding box: 58×33×71 Å

Secondary structure (DSSP, 8-state):
----------------TTSB-TTT-PBPPTTSPEEE-TTS-EEEHHHHHHHHTT-SB-TTT-PBPP-S-HHHHHHHHHHHHHHHHHHHHHHHHHHH--

Sequence (98 aa):
FLLFEARLPDSPFLPNQNLKCPVCLLEFEEEETVIEMPCHHLFHSNCILPWLSKTNSCPLCRHELPTDDDAYEEHRRDKARKQQQQHRLENLHGAMYM

pLDDT: mean 82.14, std 16.43, range [41.62, 95.88]

Mean predicted aligned error: 11.52 Å

Nearest PDB structures (foldseek):
  5ulh-assembly1_C  TM=8.803E-01  e=5.089E-05  Homo sapiens
  6w9a-assembly2_D  TM=8.315E-01  e=5.089E-05  Homo sapiens
  7ojx-assembly1_A  TM=7.760E-01  e=1.514E-04  Homo sapiens
  1x4j-assembly1_A  TM=7.429E-01  e=9.397E-05  Homo sapiens
  5lg7-assembly1_A  TM=6.423E-01  e=2.279E-04  Homo sapiens